Protein AF-A0A7S3PSP8-F1 (afdb_monomer_lite)

Structure (mmCIF, N/CA/C/O backbone):
data_AF-A0A7S3PSP8-F1
#
_entry.id   AF-A0A7S3PSP8-F1
#
loop_
_atom_site.group_PDB
_atom_site.id
_atom_site.type_symbol
_atom_site.label_atom_id
_atom_site.label_alt_id
_atom_site.label_comp_id
_atom_site.label_asym_id
_atom_site.label_entity_id
_atom_site.label_seq_id
_atom_site.pdbx_PDB_ins_code
_atom_site.Cartn_x
_atom_site.Cartn_y
_atom_site.Cartn_z
_atom_site.occupancy
_atom_site.B_iso_or_equiv
_atom_site.auth_seq_id
_atom_site.auth_comp_id
_atom_site.auth_asym_id
_atom_site.auth_atom_id
_atom_site.pdbx_PDB_model_num
ATOM 1 N N . GLU A 1 1 ? 6.012 -8.318 -2.329 1.00 74.31 1 GLU A N 1
ATOM 2 C CA . GLU A 1 1 ? 4.787 -9.006 -1.881 1.00 74.31 1 GLU A CA 1
ATOM 3 C C . GLU A 1 1 ? 4.041 -8.087 -0.926 1.00 74.31 1 GLU A C 1
ATOM 5 O O . GLU A 1 1 ? 4.701 -7.335 -0.212 1.00 74.31 1 GLU A O 1
ATOM 10 N N . ILE A 1 2 ? 2.712 -8.081 -0.993 1.00 83.00 2 ILE A N 1
ATOM 11 C CA . ILE A 1 2 ? 1.831 -7.329 -0.094 1.00 83.00 2 ILE A CA 1
ATOM 12 C C . ILE A 1 2 ? 1.190 -8.358 0.829 1.00 83.00 2 ILE A C 1
ATOM 14 O O . ILE A 1 2 ? 0.642 -9.342 0.344 1.00 83.00 2 ILE A O 1
ATOM 18 N N . GLN A 1 3 ? 1.268 -8.132 2.134 1.00 87.12 3 GLN A N 1
ATOM 19 C CA . GLN A 1 3 ? 0.640 -8.975 3.144 1.00 87.12 3 GLN A CA 1
ATOM 20 C C . GLN A 1 3 ? -0.229 -8.105 4.046 1.00 87.12 3 GLN A C 1
ATOM 22 O O . GLN A 1 3 ? 0.163 -6.994 4.392 1.00 87.12 3 GLN A O 1
ATOM 27 N N . ILE A 1 4 ? -1.398 -8.604 4.428 1.00 86.38 4 ILE A N 1
ATOM 28 C CA . ILE A 1 4 ? -2.297 -7.967 5.393 1.00 86.38 4 ILE A CA 1
ATOM 29 C C . ILE A 1 4 ? -2.549 -9.002 6.487 1.00 86.38 4 ILE A C 1
ATOM 31 O O . ILE A 1 4 ? -2.693 -10.184 6.186 1.00 86.38 4 ILE A O 1
ATOM 35 N N . ALA A 1 5 ? -2.497 -8.581 7.750 1.00 79.06 5 ALA A N 1
ATOM 36 C CA . ALA A 1 5 ? -2.470 -9.510 8.881 1.00 79.06 5 ALA A CA 1
ATOM 37 C C . ALA A 1 5 ? -3.828 -10.166 9.187 1.00 79.06 5 ALA A C 1
ATOM 39 O O . ALA A 1 5 ? -3.849 -11.262 9.739 1.00 79.06 5 ALA A O 1
ATOM 40 N N . ASP A 1 6 ? -4.932 -9.495 8.855 1.00 84.81 6 ASP A N 1
ATOM 41 C CA . ASP A 1 6 ? -6.298 -9.925 9.159 1.00 84.81 6 ASP A CA 1
ATOM 42 C C . ASP A 1 6 ? -7.142 -9.987 7.875 1.00 84.81 6 ASP A C 1
ATOM 44 O O . ASP A 1 6 ? -7.078 -9.081 7.039 1.00 84.81 6 ASP A O 1
ATOM 48 N N . ASP A 1 7 ? -7.931 -11.053 7.719 1.00 81.12 7 ASP A N 1
ATOM 49 C CA . ASP A 1 7 ? -8.744 -11.306 6.523 1.00 81.12 7 ASP A CA 1
ATOM 50 C C . ASP A 1 7 ? -9.862 -10.264 6.329 1.00 81.12 7 ASP A C 1
ATOM 52 O O . ASP A 1 7 ? -10.221 -9.931 5.197 1.00 81.12 7 ASP A O 1
ATOM 56 N N . VAL A 1 8 ? -10.414 -9.716 7.418 1.00 81.00 8 VAL A N 1
ATOM 57 C CA . VAL A 1 8 ? -11.445 -8.668 7.370 1.00 81.00 8 VAL A CA 1
ATOM 58 C C . VAL A 1 8 ? -10.834 -7.359 6.888 1.00 81.00 8 VAL A C 1
ATOM 60 O O . VAL A 1 8 ? -11.395 -6.688 6.016 1.00 81.00 8 VAL A O 1
ATOM 63 N N . ASP A 1 9 ? -9.659 -7.018 7.414 1.00 83.44 9 ASP A N 1
ATOM 64 C CA . ASP A 1 9 ? -8.908 -5.843 6.978 1.00 83.44 9 ASP A CA 1
ATOM 65 C C . ASP A 1 9 ? -8.464 -6.004 5.508 1.00 83.44 9 ASP A C 1
ATOM 67 O O . ASP A 1 9 ? -8.531 -5.045 4.734 1.00 83.44 9 ASP A O 1
ATOM 71 N N . ALA A 1 10 ? -8.096 -7.220 5.084 1.00 84.25 10 ALA A N 1
ATOM 72 C CA . ALA A 1 10 ? -7.757 -7.524 3.695 1.00 84.25 10 ALA A CA 1
ATOM 73 C C . ALA A 1 10 ? -8.947 -7.306 2.752 1.00 84.25 10 ALA A C 1
ATOM 75 O O . ALA A 1 10 ? -8.810 -6.591 1.760 1.00 84.25 10 ALA A O 1
ATOM 76 N N . ALA A 1 11 ? -10.130 -7.824 3.099 1.00 82.38 11 ALA A N 1
ATOM 77 C CA . ALA A 1 11 ? -11.346 -7.622 2.314 1.00 82.38 11 ALA A CA 1
ATOM 78 C C . ALA A 1 11 ? -11.726 -6.134 2.198 1.00 82.38 11 ALA A C 1
ATOM 80 O O . ALA A 1 11 ? -12.128 -5.673 1.128 1.00 82.38 11 ALA A O 1
ATOM 81 N N . CYS A 1 12 ? -11.557 -5.358 3.275 1.00 79.94 12 CYS A N 1
ATOM 82 C CA . CYS A 1 12 ? -11.785 -3.912 3.247 1.00 79.94 12 CYS A CA 1
ATOM 83 C C . CYS A 1 12 ? -10.822 -3.201 2.290 1.00 79.94 12 CYS A C 1
ATOM 85 O O . CYS A 1 12 ? -11.246 -2.346 1.513 1.00 79.94 12 CYS A O 1
ATOM 87 N N . ILE A 1 13 ? -9.536 -3.558 2.330 1.00 83.31 13 ILE A N 1
ATOM 88 C CA . ILE A 1 13 ? -8.510 -2.981 1.458 1.00 83.31 13 ILE A CA 1
ATOM 89 C C . ILE A 1 13 ? -8.738 -3.372 -0.010 1.00 83.31 13 ILE A C 1
ATOM 91 O O . ILE A 1 13 ? -8.632 -2.522 -0.893 1.00 83.31 13 ILE A O 1
ATOM 95 N N . GLU A 1 14 ? -9.109 -4.620 -0.290 1.00 84.44 14 GLU A N 1
ATOM 96 C CA . GLU A 1 14 ? -9.447 -5.065 -1.645 1.00 84.44 14 GLU A CA 1
ATOM 97 C C . GLU A 1 14 ? -10.694 -4.367 -2.199 1.00 84.44 14 GLU A C 1
ATOM 99 O O . GLU A 1 14 ? -10.731 -4.035 -3.381 1.00 84.44 14 GLU A O 1
ATOM 104 N N . ALA A 1 15 ? -11.696 -4.083 -1.361 1.00 81.50 15 ALA A N 1
ATOM 105 C CA . ALA A 1 15 ? -12.919 -3.402 -1.789 1.00 81.50 15 ALA A CA 1
ATOM 106 C C . ALA A 1 15 ? -12.685 -1.945 -2.229 1.00 81.50 15 ALA A C 1
ATOM 108 O O . ALA A 1 15 ? -13.431 -1.417 -3.056 1.00 81.50 15 ALA A O 1
ATOM 109 N N . VAL A 1 16 ? -11.667 -1.283 -1.674 1.00 80.31 16 VAL A N 1
ATOM 110 C CA . VAL A 1 16 ? -11.347 0.127 -1.961 1.00 80.31 16 VAL A CA 1
ATOM 111 C C . VAL A 1 16 ? -10.231 0.286 -2.988 1.00 80.31 16 VAL A C 1
ATOM 113 O O . VAL A 1 16 ? -10.155 1.314 -3.665 1.00 80.31 16 VAL A O 1
ATOM 116 N N . MET A 1 17 ? -9.364 -0.716 -3.126 1.00 82.62 17 MET A N 1
ATOM 117 C CA . MET A 1 17 ? -8.320 -0.718 -4.138 1.00 82.62 17 MET A CA 1
ATOM 118 C C . MET A 1 17 ? -8.878 -1.176 -5.490 1.00 82.62 17 MET A C 1
ATOM 120 O O . MET A 1 17 ? -9.456 -2.256 -5.595 1.00 82.62 17 MET A O 1
ATOM 124 N N . PRO A 1 18 ? -8.662 -0.421 -6.578 1.00 80.19 18 PRO A N 1
ATOM 125 C CA . PRO A 1 18 ? -8.989 -0.924 -7.904 1.00 80.19 18 PRO A CA 1
ATOM 126 C C . PRO A 1 18 ? -8.096 -2.128 -8.236 1.00 80.19 18 PRO A C 1
ATOM 128 O O . PRO A 1 18 ? -6.933 -2.171 -7.839 1.00 80.19 18 PRO A O 1
ATOM 131 N N . GLY A 1 19 ? -8.586 -3.068 -9.052 1.00 77.62 19 GLY A N 1
ATOM 132 C CA . GLY A 1 19 ? -7.805 -4.246 -9.472 1.00 77.62 19 GLY A CA 1
ATOM 133 C C . GLY A 1 19 ? -6.465 -3.915 -10.156 1.00 77.62 19 GLY A C 1
ATOM 134 O O . GLY A 1 19 ? -5.558 -4.746 -10.208 1.00 77.62 19 GLY A O 1
ATOM 135 N N . SER A 1 20 ? -6.295 -2.677 -10.636 1.00 78.94 20 SER A N 1
ATOM 136 C CA . SER A 1 20 ? -5.015 -2.163 -11.130 1.00 78.94 20 SER A CA 1
ATOM 137 C C . SER A 1 20 ? -3.930 -2.075 -10.047 1.00 78.94 20 SER A C 1
ATOM 139 O O . SER A 1 20 ? -2.752 -2.188 -10.380 1.00 78.94 20 SER A O 1
ATOM 141 N N . ALA A 1 21 ? -4.286 -1.939 -8.766 1.00 81.00 21 ALA A N 1
ATOM 142 C CA . ALA A 1 21 ? -3.348 -1.915 -7.641 1.00 81.00 21 ALA A CA 1
ATOM 143 C C . ALA A 1 21 ? -2.493 -3.184 -7.568 1.00 81.00 21 ALA A C 1
ATOM 145 O O . ALA A 1 21 ? -1.279 -3.109 -7.391 1.00 81.00 21 ALA A O 1
ATOM 146 N N . PHE A 1 22 ? -3.116 -4.340 -7.790 1.00 83.31 22 PHE A N 1
ATOM 147 C CA . PHE A 1 22 ? -2.474 -5.652 -7.688 1.00 83.31 22 PHE A CA 1
ATOM 148 C C . PHE A 1 22 ? -1.751 -6.081 -8.971 1.00 83.31 22 PHE A C 1
ATOM 150 O O . PHE A 1 22 ? -1.049 -7.088 -8.984 1.00 83.31 22 PHE A O 1
ATOM 157 N N . THR A 1 23 ? -1.910 -5.319 -10.055 1.00 87.56 23 THR A N 1
ATOM 158 C CA . THR A 1 23 ? -1.298 -5.590 -11.368 1.00 87.56 23 THR A CA 1
ATOM 159 C C . THR A 1 23 ? -0.292 -4.515 -11.790 1.00 87.56 23 THR A C 1
ATOM 161 O O . THR A 1 23 ? 0.204 -4.532 -12.917 1.00 87.56 23 THR A O 1
ATOM 164 N N . THR A 1 24 ? 0.024 -3.575 -10.893 1.00 89.62 24 THR A N 1
ATOM 165 C CA . THR A 1 24 ? 1.009 -2.515 -11.132 1.00 89.62 24 THR A CA 1
ATOM 166 C C . THR A 1 24 ? 2.398 -2.952 -10.681 1.00 89.62 24 THR A C 1
ATOM 168 O O . THR A 1 24 ? 2.604 -3.353 -9.538 1.00 89.62 24 THR A O 1
ATOM 171 N N . TYR A 1 25 ? 3.374 -2.824 -11.574 1.00 91.12 25 TYR A N 1
ATOM 172 C CA . TYR A 1 25 ? 4.787 -3.002 -11.271 1.00 91.12 25 TYR A CA 1
ATOM 173 C C . TYR A 1 25 ? 5.350 -1.733 -10.637 1.00 91.12 25 TYR A C 1
ATOM 175 O O . TYR A 1 25 ? 5.083 -0.626 -11.107 1.00 91.12 25 TYR A O 1
ATOM 183 N N . VAL A 1 26 ? 6.161 -1.894 -9.595 1.00 92.94 26 VAL A N 1
ATOM 184 C CA . VAL A 1 26 ? 6.841 -0.786 -8.920 1.00 92.94 26 VAL A CA 1
ATOM 185 C C . VAL A 1 26 ? 8.342 -0.926 -9.140 1.00 92.94 26 VAL A C 1
ATOM 187 O O . VAL A 1 26 ? 8.909 -1.984 -8.876 1.00 92.94 26 VAL A O 1
ATOM 190 N N . THR A 1 27 ? 8.975 0.134 -9.632 1.00 93.62 27 THR A N 1
ATOM 191 C CA . THR A 1 27 ? 10.419 0.202 -9.887 1.00 93.62 27 THR A CA 1
ATOM 192 C C . THR A 1 27 ? 11.057 1.298 -9.048 1.00 93.62 27 THR A C 1
ATOM 194 O O . THR A 1 27 ? 10.448 2.349 -8.859 1.00 93.62 27 THR A O 1
ATOM 197 N N . GLU A 1 28 ? 12.306 1.103 -8.643 1.00 93.94 28 GLU A N 1
ATOM 198 C CA . GLU A 1 28 ? 13.088 2.120 -7.923 1.00 93.94 28 GLU A CA 1
ATOM 199 C C . GLU A 1 28 ? 13.899 3.016 -8.874 1.00 93.94 28 GLU A C 1
ATOM 201 O O . GLU A 1 28 ? 14.204 4.158 -8.546 1.00 93.94 28 GLU A O 1
ATOM 206 N N . ASN A 1 29 ? 14.189 2.533 -10.089 1.00 92.25 29 ASN A N 1
ATOM 207 C CA . ASN A 1 29 ? 14.943 3.242 -11.124 1.00 92.25 29 ASN A CA 1
ATOM 208 C C . ASN A 1 29 ? 14.044 3.636 -12.314 1.00 92.25 29 ASN A C 1
ATOM 210 O O . ASN A 1 29 ? 13.176 2.870 -12.742 1.00 92.25 29 ASN A O 1
ATOM 214 N N . GLU A 1 30 ? 14.242 4.843 -12.846 1.00 90.62 30 GLU A N 1
ATOM 215 C CA . GLU A 1 30 ? 13.527 5.364 -14.014 1.00 90.62 30 GLU A CA 1
ATOM 216 C C . GLU A 1 30 ? 13.882 4.590 -15.299 1.00 90.62 30 GLU A C 1
ATOM 218 O O . GLU A 1 30 ? 13.025 4.397 -16.164 1.00 90.62 30 GLU A O 1
ATOM 223 N N . ASP A 1 31 ? 15.109 4.074 -15.414 1.00 92.31 31 ASP A N 1
ATOM 224 C CA . ASP A 1 31 ? 15.522 3.259 -16.564 1.00 92.31 31 ASP A CA 1
ATOM 225 C C . ASP A 1 31 ? 14.752 1.933 -16.626 1.00 92.31 31 ASP A C 1
ATOM 227 O O . ASP A 1 31 ? 14.224 1.568 -17.681 1.00 92.31 31 ASP A O 1
ATOM 231 N N . ASP A 1 32 ? 14.599 1.253 -15.487 1.00 91.25 32 ASP A N 1
ATOM 232 C CA . ASP A 1 32 ? 13.823 0.012 -15.389 1.00 91.25 32 ASP A CA 1
ATOM 233 C C . ASP A 1 32 ? 12.347 0.263 -15.704 1.00 91.25 32 ASP A C 1
ATOM 235 O O . ASP A 1 32 ? 11.724 -0.503 -16.447 1.00 91.25 32 ASP A O 1
ATOM 239 N N . ARG A 1 33 ? 11.794 1.387 -15.224 1.00 92.12 33 ARG A N 1
ATOM 240 C CA . ARG A 1 33 ? 10.449 1.826 -15.613 1.00 92.12 33 ARG A CA 1
ATOM 241 C C . ARG A 1 33 ? 10.336 1.967 -17.126 1.00 92.12 33 ARG A C 1
ATOM 243 O O . ARG A 1 33 ? 9.370 1.479 -17.708 1.00 92.12 33 ARG A O 1
ATOM 250 N N . ASN A 1 34 ? 11.297 2.622 -17.771 1.00 91.25 34 ASN A N 1
ATOM 251 C CA . ASN A 1 34 ? 11.275 2.847 -19.216 1.00 91.25 34 ASN A CA 1
ATOM 252 C C . ASN A 1 34 ? 11.383 1.543 -20.017 1.00 91.25 34 ASN A C 1
ATOM 254 O O . ASN A 1 34 ? 10.809 1.442 -21.104 1.00 91.25 34 ASN A O 1
ATOM 258 N N . ILE A 1 35 ? 12.092 0.540 -19.497 1.00 91.81 35 ILE A N 1
ATOM 259 C CA . ILE A 1 35 ? 12.138 -0.803 -20.084 1.00 91.81 35 ILE A CA 1
ATOM 260 C C . ILE A 1 35 ? 10.769 -1.481 -19.959 1.00 91.81 35 ILE A C 1
ATOM 262 O O . ILE A 1 35 ? 10.232 -1.956 -20.961 1.00 91.81 35 ILE A O 1
ATOM 266 N N . LEU A 1 36 ? 10.167 -1.476 -18.767 1.00 89.44 36 LEU A N 1
ATOM 267 C CA . LEU A 1 36 ? 8.875 -2.123 -18.520 1.00 89.44 36 LEU A CA 1
ATOM 268 C C . LEU A 1 36 ? 7.714 -1.442 -19.255 1.00 89.44 36 LEU A C 1
ATOM 270 O O . LEU A 1 36 ? 6.843 -2.127 -19.776 1.00 89.44 36 LEU A O 1
ATOM 274 N N . MET A 1 37 ? 7.725 -0.115 -19.386 1.00 89.00 37 MET A N 1
ATOM 275 C CA . MET A 1 37 ? 6.713 0.638 -20.144 1.00 89.00 37 MET A CA 1
ATOM 276 C C . MET A 1 37 ? 6.696 0.289 -21.642 1.00 89.00 37 MET A C 1
ATOM 278 O O . MET A 1 37 ? 5.685 0.498 -22.314 1.00 89.00 37 MET A O 1
ATOM 282 N N . LYS A 1 38 ? 7.798 -0.244 -22.191 1.00 89.38 38 LYS A N 1
ATOM 283 C CA . LYS A 1 38 ? 7.847 -0.744 -23.577 1.00 89.38 38 LYS A CA 1
ATOM 284 C C . LYS A 1 38 ? 7.176 -2.112 -23.728 1.00 89.38 38 LYS A C 1
ATOM 286 O O . LYS A 1 38 ? 6.792 -2.470 -24.843 1.00 89.38 38 LYS A O 1
ATOM 291 N N . ALA A 1 39 ? 7.015 -2.870 -22.643 1.00 84.81 39 ALA A N 1
ATOM 292 C CA . ALA A 1 39 ? 6.221 -4.089 -22.645 1.00 84.81 39 ALA A CA 1
ATOM 293 C C . ALA A 1 39 ? 4.728 -3.714 -22.652 1.00 84.81 39 ALA A C 1
ATOM 295 O O . ALA A 1 39 ? 4.236 -2.992 -21.787 1.00 84.81 39 ALA A O 1
ATOM 296 N N . LYS A 1 40 ? 3.987 -4.165 -23.671 1.00 75.06 40 LYS A N 1
ATOM 297 C CA . LYS A 1 40 ? 2.561 -3.832 -23.805 1.00 75.06 40 LYS A CA 1
ATOM 298 C C . LYS A 1 40 ? 1.752 -4.408 -22.637 1.00 75.06 40 LYS A C 1
ATOM 300 O O . LYS A 1 40 ? 1.850 -5.598 -22.360 1.00 75.06 40 LYS A O 1
ATOM 305 N N . GLY A 1 41 ? 0.881 -3.584 -22.051 1.00 76.62 41 GLY A N 1
ATOM 306 C CA . GLY A 1 41 ? -0.131 -4.017 -21.078 1.00 76.62 41 GLY A CA 1
ATOM 307 C C . GLY A 1 41 ? 0.296 -3.976 -19.608 1.00 76.62 41 GLY A C 1
ATOM 308 O O . GLY A 1 41 ? -0.479 -4.405 -18.760 1.00 76.62 41 GLY A O 1
ATOM 309 N N . CYS A 1 42 ? 1.483 -3.456 -19.288 1.00 81.62 42 CYS A N 1
ATOM 310 C CA . CYS A 1 42 ? 1.939 -3.300 -17.908 1.00 81.62 42 CYS A CA 1
ATOM 311 C C . CYS A 1 42 ? 1.599 -1.905 -17.363 1.00 81.62 42 CYS A C 1
ATOM 313 O O . CYS A 1 42 ? 1.950 -0.894 -17.971 1.00 81.62 42 CYS A O 1
ATOM 315 N N . ASN A 1 43 ? 0.979 -1.848 -16.183 1.00 88.06 43 ASN A N 1
ATOM 316 C CA . ASN A 1 43 ? 0.958 -0.629 -15.378 1.00 88.06 43 ASN A CA 1
ATOM 317 C C . ASN A 1 43 ? 2.286 -0.548 -14.626 1.00 88.06 43 ASN A C 1
ATOM 319 O O . ASN A 1 43 ? 2.653 -1.505 -13.947 1.00 88.06 43 ASN A O 1
ATOM 323 N N . VAL A 1 44 ? 3.018 0.558 -14.757 1.00 91.44 44 VAL A N 1
ATOM 324 C CA . VAL A 1 44 ? 4.339 0.708 -14.132 1.00 91.44 44 VAL A CA 1
ATOM 325 C C . VAL A 1 44 ? 4.425 2.042 -13.407 1.00 91.44 44 VAL A C 1
ATOM 327 O O . VAL A 1 44 ? 4.152 3.096 -13.984 1.00 91.44 44 VAL A O 1
ATOM 330 N N . MET A 1 45 ? 4.851 1.997 -12.150 1.00 91.62 45 MET A N 1
ATOM 331 C CA . MET A 1 45 ? 5.122 3.162 -11.324 1.00 91.62 45 MET A CA 1
ATOM 332 C C . MET A 1 45 ? 6.592 3.184 -10.917 1.00 91.62 45 MET A C 1
ATOM 334 O O . MET A 1 45 ? 7.124 2.180 -10.451 1.00 91.62 45 MET A O 1
ATOM 338 N N . ASN A 1 46 ? 7.230 4.346 -11.044 1.00 94.31 46 ASN A N 1
ATOM 339 C CA . ASN A 1 46 ? 8.531 4.579 -10.434 1.00 94.31 46 ASN A CA 1
ATOM 340 C C . ASN A 1 46 ? 8.360 5.261 -9.069 1.00 94.31 46 ASN A C 1
ATOM 342 O O . ASN A 1 46 ? 7.552 6.183 -8.918 1.00 94.31 46 ASN A O 1
ATOM 346 N N . VAL A 1 47 ? 9.112 4.782 -8.082 1.00 94.88 47 VAL A N 1
ATOM 347 C CA . VAL A 1 47 ? 9.225 5.383 -6.756 1.00 94.88 47 VAL A CA 1
ATOM 348 C C . VAL A 1 47 ? 10.700 5.451 -6.392 1.00 94.88 47 VAL A C 1
ATOM 350 O O . VAL A 1 47 ? 11.305 4.433 -6.074 1.00 94.88 47 VAL A O 1
ATOM 353 N N . ASP A 1 48 ? 11.252 6.661 -6.388 1.00 94.00 48 ASP A N 1
ATOM 354 C CA . ASP A 1 48 ? 12.596 6.925 -5.878 1.00 94.00 48 ASP A CA 1
ATOM 355 C C . ASP A 1 48 ? 12.627 6.747 -4.342 1.00 94.00 48 ASP A C 1
ATOM 357 O O . ASP A 1 48 ? 11.961 7.520 -3.631 1.00 94.00 48 ASP A O 1
ATOM 361 N N . PRO A 1 49 ? 13.399 5.777 -3.807 1.00 92.56 49 PRO A N 1
ATOM 362 C CA . PRO A 1 49 ? 13.490 5.519 -2.372 1.00 92.56 49 PRO A CA 1
ATOM 363 C C . PRO A 1 49 ? 13.960 6.724 -1.549 1.00 92.56 49 PRO A C 1
ATOM 365 O O . PRO A 1 49 ? 13.564 6.861 -0.393 1.00 92.56 49 PRO A O 1
ATOM 368 N N . SER A 1 50 ? 14.761 7.623 -2.133 1.00 92.81 50 SER A N 1
ATOM 369 C CA . SER A 1 50 ? 15.262 8.827 -1.456 1.00 92.81 50 SER A CA 1
ATOM 370 C C . SER A 1 50 ? 14.169 9.867 -1.181 1.00 92.81 50 SER A C 1
ATOM 372 O O . SER A 1 50 ? 14.337 10.744 -0.336 1.00 92.81 50 SER A O 1
ATOM 374 N N . THR A 1 51 ? 13.025 9.747 -1.863 1.00 88.38 51 THR A N 1
ATOM 375 C CA . THR A 1 51 ? 11.862 10.633 -1.700 1.00 88.38 51 THR A CA 1
ATOM 376 C C . THR A 1 51 ? 10.829 10.100 -0.708 1.00 88.38 51 THR A C 1
ATOM 378 O O . THR A 1 51 ? 9.841 10.783 -0.421 1.00 88.38 51 THR A O 1
ATOM 381 N N . ILE A 1 52 ? 11.024 8.881 -0.192 1.00 93.12 52 ILE A N 1
ATOM 382 C CA . ILE A 1 52 ? 10.103 8.269 0.763 1.00 93.12 52 ILE A CA 1
ATOM 383 C C . ILE A 1 52 ? 10.210 9.020 2.087 1.00 93.12 52 ILE A C 1
ATOM 385 O O . ILE A 1 52 ? 11.275 9.132 2.688 1.00 93.12 52 ILE A O 1
ATOM 389 N N . SER A 1 53 ? 9.072 9.518 2.549 1.00 88.56 53 SER A N 1
ATOM 390 C CA . SER A 1 53 ? 8.949 10.221 3.821 1.00 88.56 53 SER A CA 1
ATOM 391 C C . SER A 1 53 ? 7.766 9.680 4.612 1.00 88.56 53 SER A C 1
ATOM 393 O O . SER A 1 53 ? 6.946 8.905 4.103 1.00 88.56 53 SER A O 1
ATOM 395 N N . GLU A 1 54 ? 7.695 10.053 5.888 1.00 86.81 54 GLU A N 1
ATOM 396 C CA . GLU A 1 54 ? 6.525 9.736 6.696 1.00 86.81 54 GLU A CA 1
ATOM 397 C C . GLU A 1 54 ? 5.279 10.406 6.102 1.00 86.81 54 GLU A C 1
ATOM 399 O O . GLU A 1 54 ? 5.306 11.595 5.759 1.00 86.81 54 GLU A O 1
ATOM 404 N N . PRO A 1 55 ? 4.173 9.658 5.956 1.00 85.81 55 PRO A N 1
ATOM 405 C CA . PRO A 1 55 ? 2.965 10.210 5.380 1.00 85.81 55 PRO A CA 1
ATOM 406 C C . PRO A 1 55 ? 2.376 11.257 6.322 1.00 85.81 55 PRO A C 1
ATOM 408 O O . PRO A 1 55 ? 2.260 11.048 7.530 1.00 85.81 55 PRO A O 1
ATOM 411 N N . ARG A 1 56 ? 1.919 12.378 5.761 1.00 83.31 56 ARG A N 1
ATOM 412 C CA . ARG A 1 56 ? 1.157 13.358 6.538 1.00 83.31 56 ARG A CA 1
ATOM 413 C C . ARG A 1 56 ? -0.197 12.759 6.910 1.00 83.31 56 ARG A C 1
ATOM 415 O O . ARG A 1 56 ? -1.038 12.540 6.038 1.00 83.31 56 ARG A O 1
ATOM 422 N N . ARG A 1 57 ? -0.403 12.510 8.203 1.00 84.12 57 ARG A N 1
ATOM 423 C CA . ARG A 1 57 ? -1.681 12.060 8.760 1.00 84.12 57 ARG A CA 1
ATOM 424 C C . ARG A 1 57 ? -2.591 13.262 8.973 1.00 84.12 57 ARG A C 1
ATOM 426 O O . ARG A 1 57 ? -2.198 14.223 9.625 1.00 84.12 57 ARG A O 1
ATOM 433 N N . ALA A 1 58 ? -3.800 13.202 8.423 1.00 75.50 58 ALA A N 1
ATOM 434 C CA . ALA A 1 58 ? -4.812 14.231 8.658 1.00 75.50 58 ALA A CA 1
ATOM 435 C C . ALA A 1 58 ? -5.484 14.086 10.035 1.00 75.50 58 ALA A C 1
ATOM 437 O O . ALA A 1 58 ? -6.011 15.059 10.559 1.00 75.50 58 ALA A O 1
ATOM 438 N N . PHE A 1 59 ? -5.439 12.886 10.622 1.00 80.88 59 PHE A N 1
ATOM 439 C CA . PHE A 1 59 ? -6.167 12.555 11.840 1.00 80.88 59 PHE A CA 1
ATOM 440 C C . PHE A 1 59 ? -5.266 11.905 12.888 1.00 80.88 59 PHE A C 1
ATOM 442 O O . PHE A 1 59 ? -4.455 11.030 12.568 1.00 80.88 59 PHE A O 1
ATOM 449 N N . ASP A 1 60 ? -5.468 12.304 14.143 1.00 85.00 60 ASP A N 1
ATOM 450 C CA . ASP A 1 60 ? -4.904 11.636 15.311 1.00 85.00 60 ASP A CA 1
ATOM 451 C C . ASP A 1 60 ? -5.775 10.427 15.690 1.00 85.00 60 ASP A C 1
ATOM 453 O O . ASP A 1 60 ? -6.931 10.574 16.099 1.00 85.00 60 ASP A O 1
ATOM 457 N N . LEU A 1 61 ? -5.214 9.222 15.564 1.00 84.69 61 LEU A N 1
ATOM 458 C CA . LEU A 1 61 ? -5.915 7.978 15.886 1.00 84.69 61 LEU A CA 1
ATOM 459 C C . LEU A 1 61 ? -6.322 7.906 17.363 1.00 84.69 61 LEU A C 1
ATOM 461 O O . LEU A 1 61 ? -7.370 7.341 17.672 1.00 84.69 61 LEU A O 1
ATOM 465 N N . ALA A 1 62 ? -5.561 8.514 18.280 1.00 85.31 62 ALA A N 1
ATOM 466 C CA . ALA A 1 62 ? -5.903 8.497 19.700 1.00 85.31 62 ALA A CA 1
ATOM 467 C C . ALA A 1 62 ? -7.247 9.201 19.952 1.00 85.31 62 ALA A C 1
ATOM 469 O O . ALA A 1 62 ? -8.100 8.684 20.679 1.00 85.31 62 ALA A O 1
ATOM 470 N N . ALA A 1 63 ? -7.477 10.332 19.280 1.00 83.44 63 ALA A N 1
ATOM 471 C CA . ALA A 1 63 ? -8.725 11.087 19.360 1.00 83.44 63 ALA A CA 1
ATOM 472 C C . ALA A 1 63 ? -9.919 10.354 18.721 1.00 83.44 63 ALA A C 1
ATOM 474 O O . ALA A 1 63 ? -11.068 10.577 19.124 1.00 83.44 63 ALA A O 1
ATOM 475 N N . LEU A 1 64 ? -9.649 9.478 17.748 1.00 81.12 64 LEU A N 1
ATOM 476 C CA . LEU A 1 64 ? -10.658 8.729 17.001 1.00 81.12 64 LEU A CA 1
ATOM 477 C C . LEU A 1 64 ? -10.944 7.327 17.557 1.00 81.12 64 LEU A C 1
ATOM 479 O O . LEU A 1 64 ? -11.978 6.750 17.224 1.00 81.12 64 LEU A O 1
ATOM 483 N N . SER A 1 65 ? -10.100 6.814 18.455 1.00 82.38 65 SER A N 1
ATOM 484 C CA . SER A 1 65 ? -10.260 5.495 19.090 1.00 82.38 65 SER A CA 1
ATOM 485 C C . SER A 1 65 ? -11.635 5.283 19.736 1.00 82.38 65 SER A C 1
ATOM 487 O O . SER A 1 65 ? -12.221 4.207 19.635 1.00 82.38 65 SER A O 1
ATOM 489 N N . LYS A 1 66 ? -12.215 6.336 20.328 1.00 80.81 66 LYS A N 1
ATOM 490 C CA . LYS A 1 66 ? -13.563 6.321 20.928 1.00 80.81 66 LYS A CA 1
ATOM 491 C C . LYS A 1 66 ? -14.698 6.071 19.929 1.00 80.81 66 LYS A C 1
ATOM 493 O O . LYS A 1 66 ? -15.811 5.775 20.349 1.00 80.81 66 LYS A O 1
ATOM 498 N N . TYR A 1 67 ? -14.426 6.211 18.634 1.00 79.50 67 TYR A N 1
ATOM 499 C CA . TYR A 1 67 ? -15.347 5.895 17.545 1.00 79.50 67 TYR A CA 1
ATOM 500 C C . TYR A 1 67 ? -15.011 4.558 16.873 1.00 79.50 67 TYR A C 1
ATOM 502 O O . TYR A 1 67 ? -15.472 4.300 15.771 1.00 79.50 67 TYR A O 1
ATOM 510 N N . GLY A 1 68 ? -14.175 3.722 17.495 1.00 80.38 68 GLY A N 1
ATOM 511 C CA . GLY A 1 68 ? -13.807 2.414 16.953 1.00 80.38 68 GLY A CA 1
ATOM 512 C C . GLY A 1 68 ? -12.813 2.461 15.791 1.00 80.38 68 GLY A C 1
ATOM 513 O O . GLY A 1 68 ? -12.583 1.428 15.170 1.00 80.38 68 GLY A O 1
ATOM 514 N N . ILE A 1 69 ? -12.214 3.621 15.490 1.00 85.81 69 ILE A N 1
ATOM 515 C CA . ILE A 1 69 ? -11.124 3.749 14.512 1.00 85.81 69 ILE A CA 1
ATOM 516 C C . ILE A 1 69 ? -9.812 3.297 15.158 1.00 85.81 69 ILE A C 1
ATOM 518 O O . ILE A 1 69 ? -9.425 3.819 16.204 1.00 85.81 69 ILE A O 1
ATOM 522 N N . LYS A 1 70 ? -9.128 2.340 14.527 1.00 85.69 70 LYS A N 1
ATOM 523 C CA . LYS A 1 70 ? -7.941 1.662 15.070 1.00 85.69 70 LYS A CA 1
ATOM 524 C C . LYS A 1 70 ? -6.642 1.978 14.327 1.00 85.69 70 LYS A C 1
ATOM 526 O O . LYS A 1 70 ? -5.585 1.934 14.947 1.00 85.69 70 LYS A O 1
ATOM 531 N N . ALA A 1 71 ? -6.703 2.286 13.030 1.00 87.69 71 ALA A N 1
ATOM 532 C CA . ALA A 1 71 ? -5.506 2.412 12.194 1.00 87.69 71 ALA A CA 1
ATOM 533 C C . ALA A 1 71 ? -5.725 3.299 10.963 1.00 87.69 71 ALA A C 1
ATOM 535 O O . ALA A 1 71 ? -6.861 3.548 10.547 1.00 87.69 71 ALA A O 1
ATOM 536 N N . HIS A 1 72 ? -4.622 3.715 10.338 1.00 88.69 72 HIS A N 1
ATOM 537 C CA . HIS A 1 72 ? -4.640 4.189 8.952 1.00 88.69 72 HIS A CA 1
ATOM 538 C C . HIS A 1 72 ? -4.465 3.021 7.971 1.00 88.69 72 HIS A C 1
ATOM 540 O O . HIS A 1 72 ? -3.789 2.040 8.271 1.00 88.69 72 HIS A O 1
ATOM 546 N N . GLY A 1 73 ? -5.017 3.130 6.763 1.00 88.00 73 GLY A N 1
ATOM 547 C CA . GLY A 1 73 ? -5.050 2.022 5.799 1.00 88.00 73 GLY A CA 1
ATOM 548 C C . GLY A 1 73 ? -3.677 1.465 5.391 1.00 88.00 73 GLY A C 1
ATOM 549 O O . GLY A 1 73 ? -3.544 0.267 5.161 1.00 88.00 73 GLY A O 1
ATOM 550 N N . ASP A 1 74 ? -2.627 2.289 5.335 1.00 88.94 74 ASP A N 1
ATOM 551 C CA . ASP A 1 74 ? -1.270 1.828 4.992 1.00 88.94 74 ASP A CA 1
ATOM 552 C C . ASP A 1 74 ? -0.533 1.128 6.152 1.00 88.94 74 ASP A C 1
ATOM 554 O O . ASP A 1 74 ? 0.512 0.510 5.929 1.00 88.94 74 ASP A O 1
ATOM 558 N N . GLU A 1 75 ? -1.060 1.208 7.376 1.00 89.25 75 GLU A N 1
ATOM 559 C CA . GLU A 1 75 ? -0.522 0.512 8.556 1.00 89.25 75 GLU A CA 1
ATOM 560 C C . GLU A 1 75 ? -0.902 -0.971 8.556 1.00 89.25 75 GLU A C 1
ATOM 562 O O . GLU A 1 75 ? -0.162 -1.792 9.090 1.00 89.25 75 GLU A O 1
ATOM 567 N N . LEU A 1 76 ? -2.002 -1.319 7.884 1.00 88.44 76 LEU A N 1
ATOM 568 C CA . LEU A 1 76 ? -2.486 -2.695 7.738 1.00 88.44 76 LEU A CA 1
ATOM 569 C C . LEU A 1 76 ? -1.715 -3.481 6.676 1.00 88.44 76 LEU A C 1
ATOM 571 O O . LEU A 1 76 ? -1.744 -4.709 6.653 1.00 88.44 76 LEU A O 1
ATOM 575 N N . VAL A 1 77 ? -1.012 -2.770 5.794 1.00 89.81 77 VAL A N 1
ATOM 576 C CA . VAL A 1 77 ? -0.241 -3.362 4.708 1.00 89.81 77 VAL A CA 1
ATOM 577 C C . VAL A 1 77 ? 1.195 -3.585 5.162 1.00 89.81 77 VAL A C 1
ATOM 579 O O . VAL A 1 77 ? 1.929 -2.638 5.435 1.00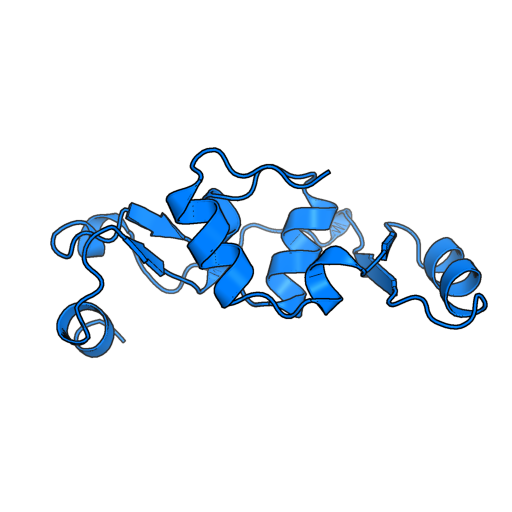 89.81 77 VAL A O 1
ATOM 582 N N . ASN A 1 78 ? 1.645 -4.832 5.169 1.00 91.38 78 ASN A N 1
ATOM 583 C CA . ASN A 1 78 ? 3.047 -5.205 5.254 1.00 91.38 78 ASN A CA 1
ATOM 584 C C . ASN A 1 78 ? 3.625 -5.378 3.839 1.00 91.38 78 ASN A C 1
ATOM 586 O O . ASN A 1 78 ? 3.241 -6.274 3.091 1.00 91.38 78 ASN A O 1
ATOM 590 N N . ALA A 1 79 ? 4.531 -4.481 3.456 1.00 90.69 79 ALA A N 1
ATOM 591 C CA . ALA A 1 79 ? 5.193 -4.458 2.154 1.00 90.69 79 ALA A CA 1
ATOM 592 C C . ALA A 1 79 ? 6.502 -3.658 2.257 1.00 90.69 79 ALA A C 1
ATOM 594 O O . ALA A 1 79 ? 6.730 -2.961 3.254 1.00 90.69 79 ALA A O 1
ATOM 595 N N . SER A 1 80 ? 7.347 -3.713 1.222 1.00 92.81 80 SER A N 1
ATOM 596 C CA . SER A 1 80 ? 8.555 -2.880 1.170 1.00 92.81 80 SER A CA 1
ATOM 597 C C . SER A 1 80 ? 8.198 -1.382 1.198 1.00 92.81 80 SER A C 1
ATOM 599 O O . SER A 1 80 ? 7.119 -1.007 0.725 1.00 92.81 80 SER A O 1
ATOM 601 N N . PRO A 1 81 ? 9.082 -0.501 1.708 1.00 91.94 81 PRO A N 1
ATOM 602 C CA . PRO A 1 81 ? 8.811 0.939 1.781 1.00 91.94 81 PRO A CA 1
ATOM 603 C C . PRO A 1 81 ? 8.395 1.549 0.437 1.00 91.94 81 PRO A C 1
ATOM 605 O O . PRO A 1 81 ? 7.473 2.357 0.378 1.00 91.94 81 PRO A O 1
ATOM 608 N N . VAL A 1 82 ? 9.027 1.098 -0.645 1.00 93.62 82 VAL A N 1
ATOM 609 C CA . VAL A 1 82 ? 8.767 1.533 -2.022 1.00 93.62 82 VAL A CA 1
ATOM 610 C C . VAL A 1 82 ? 7.355 1.146 -2.471 1.00 93.62 82 VAL A C 1
ATOM 612 O O . VAL A 1 82 ? 6.632 1.966 -3.034 1.00 93.62 82 VAL A O 1
ATOM 615 N N . VAL A 1 83 ? 6.916 -0.080 -2.165 1.00 92.19 83 VAL A N 1
ATOM 616 C CA . VAL A 1 83 ? 5.555 -0.542 -2.478 1.00 92.19 83 VAL A CA 1
ATOM 617 C C . VAL A 1 83 ? 4.523 0.184 -1.618 1.00 92.19 83 VAL A C 1
ATOM 619 O O . VAL A 1 83 ? 3.505 0.626 -2.146 1.00 92.19 83 VAL A O 1
ATOM 622 N N . LYS A 1 84 ? 4.784 0.381 -0.318 1.00 91.88 84 LYS A N 1
ATOM 623 C CA . LYS A 1 84 ? 3.898 1.182 0.543 1.00 91.88 84 LYS A CA 1
ATOM 624 C C . LYS A 1 84 ? 3.735 2.597 -0.001 1.00 91.88 84 LYS A C 1
ATOM 626 O O . LYS A 1 84 ? 2.615 3.092 -0.084 1.00 91.88 84 LYS A O 1
ATO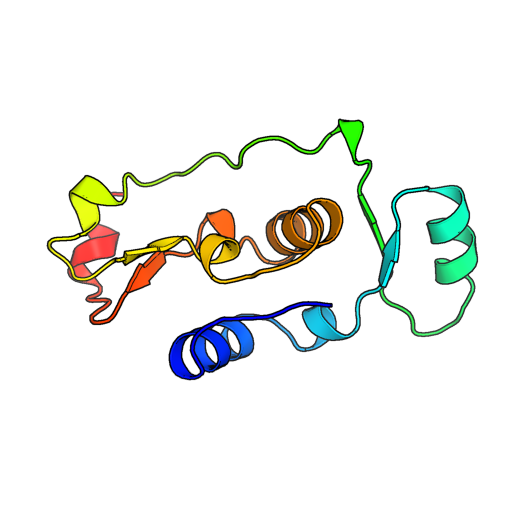M 631 N N . GLU A 1 85 ? 4.825 3.232 -0.419 1.00 93.31 85 GLU A N 1
ATOM 632 C CA . GLU A 1 85 ? 4.780 4.571 -1.001 1.00 93.31 85 GLU A CA 1
ATOM 633 C C . GLU A 1 85 ? 4.016 4.604 -2.334 1.00 93.31 85 GLU A C 1
ATOM 635 O O . GLU A 1 85 ? 3.205 5.506 -2.551 1.00 93.31 85 GLU A O 1
ATOM 640 N N . ALA A 1 86 ? 4.182 3.595 -3.194 1.00 92.44 86 ALA A N 1
ATOM 641 C CA . ALA A 1 86 ? 3.379 3.461 -4.409 1.00 92.44 86 ALA A CA 1
ATOM 642 C C . ALA A 1 86 ? 1.876 3.378 -4.087 1.00 92.44 86 ALA A C 1
ATOM 644 O O . ALA A 1 86 ? 1.078 4.132 -4.646 1.00 92.44 86 ALA A O 1
ATOM 645 N N . LEU A 1 87 ? 1.489 2.537 -3.123 1.00 90.88 87 LEU A N 1
ATOM 646 C CA . LEU A 1 87 ? 0.095 2.398 -2.691 1.00 90.88 87 LEU A CA 1
ATOM 647 C C . LEU A 1 87 ? -0.460 3.701 -2.092 1.00 90.88 87 LEU A C 1
ATOM 649 O O . LEU A 1 87 ? -1.607 4.070 -2.347 1.00 90.88 87 LEU A O 1
ATOM 653 N N . ARG A 1 88 ? 0.353 4.446 -1.335 1.00 91.06 88 ARG A N 1
ATOM 654 C CA . ARG A 1 88 ? -0.027 5.763 -0.802 1.00 91.06 88 ARG A CA 1
ATOM 655 C C . ARG A 1 88 ? -0.256 6.795 -1.899 1.00 91.06 88 ARG A C 1
ATOM 657 O O . ARG A 1 88 ? -1.206 7.565 -1.784 1.00 91.06 88 ARG A O 1
ATOM 664 N N . ARG A 1 89 ? 0.604 6.836 -2.919 1.00 90.06 89 ARG A N 1
ATOM 665 C CA . ARG A 1 89 ? 0.518 7.804 -4.024 1.00 90.06 89 ARG A CA 1
ATOM 666 C C . ARG A 1 89 ? -0.630 7.490 -4.979 1.00 90.06 89 ARG A C 1
ATOM 668 O O . ARG A 1 89 ? -1.320 8.411 -5.400 1.00 90.06 89 ARG A O 1
ATOM 675 N N . LEU A 1 90 ? -0.843 6.214 -5.299 1.00 88.00 90 LEU A N 1
ATOM 676 C CA . LEU A 1 90 ? -1.874 5.785 -6.247 1.00 88.00 90 LEU A CA 1
ATOM 677 C C . LEU A 1 90 ? -3.270 5.737 -5.625 1.00 88.00 90 LEU A C 1
ATOM 679 O O . LEU A 1 90 ? -4.235 6.138 -6.269 1.00 88.00 90 LEU A O 1
ATOM 683 N N . PHE A 1 91 ? -3.380 5.252 -4.385 1.00 86.44 91 PHE A N 1
ATOM 684 C CA . PHE A 1 91 ? -4.673 4.917 -3.774 1.00 86.44 91 PHE A CA 1
ATOM 685 C C . PHE A 1 91 ? -4.958 5.690 -2.490 1.00 86.44 91 PHE A C 1
ATOM 687 O O . PHE A 1 91 ? -6.033 5.561 -1.917 1.00 86.44 91 PHE A O 1
ATOM 694 N N . GLY A 1 92 ? -4.018 6.513 -2.019 1.00 88.38 92 GLY A N 1
ATOM 695 C CA . GLY A 1 92 ? -4.259 7.365 -0.860 1.00 88.38 92 GLY A CA 1
ATOM 696 C C . GLY A 1 92 ? -4.425 6.602 0.454 1.00 88.38 92 GLY A C 1
ATOM 697 O O . GLY A 1 92 ? -5.002 7.165 1.377 1.00 88.38 92 GLY A O 1
ATOM 698 N N . LEU A 1 93 ? -3.900 5.373 0.576 1.00 87.69 93 LEU A N 1
ATOM 699 C CA . LEU A 1 93 ? -4.091 4.518 1.764 1.00 87.69 93 LEU A CA 1
ATOM 700 C C . LEU A 1 93 ? -3.815 5.212 3.102 1.00 87.69 93 LEU A C 1
ATOM 702 O O . LEU A 1 93 ? -4.510 4.979 4.083 1.00 87.69 93 LEU A O 1
ATOM 706 N N . HIS A 1 94 ? -2.822 6.100 3.141 1.00 88.00 94 HIS A N 1
ATOM 707 C CA . HIS A 1 94 ? -2.451 6.840 4.346 1.00 88.00 94 HIS A CA 1
ATOM 708 C C . HIS A 1 94 ? -3.506 7.848 4.835 1.00 88.00 94 HIS A C 1
ATOM 710 O O . HIS A 1 94 ? -3.358 8.394 5.927 1.00 88.00 94 HIS A O 1
ATOM 716 N N . LYS A 1 95 ? -4.527 8.127 4.019 1.00 86.31 95 LYS A N 1
ATOM 717 C CA . LYS A 1 95 ? -5.667 8.998 4.333 1.00 86.31 95 LYS A CA 1
ATOM 718 C C . LYS A 1 95 ? -6.914 8.205 4.717 1.00 86.31 95 LYS A C 1
ATOM 720 O O . LYS A 1 95 ? -7.919 8.804 5.085 1.00 86.31 95 LYS A O 1
ATOM 725 N N . MET A 1 96 ? -6.871 6.883 4.577 1.00 86.19 96 MET A N 1
ATOM 726 C CA . MET A 1 96 ? -7.989 6.009 4.890 1.00 86.19 96 MET A CA 1
ATOM 727 C C . MET A 1 96 ? -7.951 5.658 6.368 1.00 86.19 96 MET A C 1
ATOM 729 O O . MET A 1 96 ? -6.906 5.262 6.875 1.00 86.19 96 MET A O 1
ATOM 733 N N . LEU A 1 97 ? -9.091 5.787 7.036 1.00 86.44 97 LEU A N 1
ATOM 734 C CA . LEU A 1 97 ? -9.265 5.366 8.419 1.00 86.44 97 LEU A CA 1
ATOM 735 C C . LEU A 1 97 ? -9.912 3.988 8.435 1.00 86.44 97 LEU A C 1
ATOM 737 O O . LEU A 1 97 ? -10.890 3.758 7.724 1.00 86.44 97 LEU A O 1
ATOM 741 N N . VAL A 1 98 ? -9.374 3.092 9.254 1.00 84.44 98 VAL A N 1
ATOM 742 C CA . VAL A 1 98 ? -9.892 1.735 9.424 1.00 84.44 98 VAL A CA 1
ATOM 743 C C . VAL A 1 98 ? -10.316 1.538 10.867 1.00 84.44 98 VAL A C 1
ATOM 745 O O . VAL A 1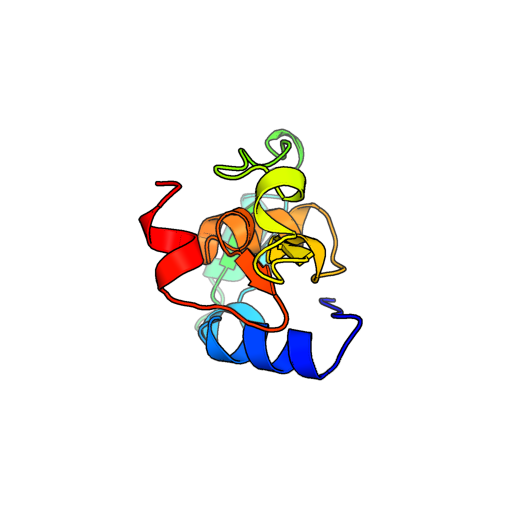 98 ? -9.631 1.972 11.795 1.00 84.44 98 VAL A O 1
ATOM 748 N N . GLY A 1 99 ? -11.463 0.896 11.057 1.00 82.19 99 GLY A N 1
ATOM 749 C CA . GLY A 1 99 ? -12.074 0.680 12.357 1.00 82.19 99 GLY A CA 1
ATOM 750 C C . GLY A 1 99 ? -13.208 -0.329 12.298 1.00 82.19 99 GLY A C 1
ATOM 751 O O . GLY A 1 99 ? -13.728 -0.620 11.224 1.00 82.19 99 GLY A O 1
ATOM 752 N N . ASP A 1 100 ? -13.600 -0.829 13.464 1.00 73.69 100 ASP A N 1
ATOM 753 C CA . ASP A 1 100 ? -14.603 -1.893 13.580 1.00 73.69 100 ASP A CA 1
ATOM 754 C C . ASP A 1 100 ? -16.040 -1.337 13.498 1.00 73.69 100 ASP A C 1
ATOM 756 O O . ASP A 1 100 ? -16.985 -2.061 13.189 1.00 73.69 100 ASP A O 1
ATOM 760 N N . VAL A 1 101 ? -16.213 -0.032 13.751 1.00 64.88 101 VAL A N 1
ATOM 761 C CA . VAL A 1 101 ? -17.499 0.679 13.681 1.00 64.88 101 VAL A CA 1
ATOM 762 C C . VAL A 1 101 ? -17.285 2.057 13.049 1.00 64.88 101 VAL A C 1
ATOM 764 O O . VAL A 1 101 ? -17.191 3.068 13.735 1.00 64.88 101 VAL A O 1
ATOM 767 N N . ALA A 1 102 ? -17.190 2.131 11.725 1.00 56.53 102 ALA A N 1
ATOM 768 C CA . ALA A 1 102 ? -17.126 3.418 11.035 1.00 56.53 102 ALA A CA 1
ATOM 769 C C . ALA A 1 102 ? -18.524 4.067 10.995 1.00 56.53 102 ALA A C 1
ATOM 771 O O . ALA A 1 102 ? -19.282 3.857 10.051 1.00 56.53 102 ALA A O 1
ATOM 772 N N . THR A 1 103 ? -18.910 4.833 12.021 1.00 58.84 103 THR A N 1
ATOM 773 C CA . THR A 1 103 ? -20.116 5.672 11.919 1.00 58.84 103 THR A CA 1
ATOM 774 C C . THR A 1 103 ? -19.791 6.961 11.162 1.00 58.84 103 THR A C 1
ATOM 776 O O . THR A 1 103 ? -18.791 7.622 11.441 1.00 58.84 103 THR A O 1
ATOM 779 N N . GLU A 1 104 ? -20.649 7.359 10.216 1.00 56.84 104 GLU A N 1
ATOM 780 C CA . GLU A 1 104 ? -20.524 8.633 9.479 1.00 56.84 104 GLU A CA 1
ATOM 781 C C . GLU A 1 104 ? -20.373 9.848 10.421 1.00 56.84 104 GLU A C 1
ATOM 783 O O . GLU A 1 104 ? -19.673 10.811 10.101 1.00 56.84 104 GLU A O 1
ATOM 788 N N . GLU A 1 105 ? -20.956 9.781 11.626 1.00 55.09 105 GLU A N 1
ATOM 789 C CA . GLU A 1 105 ? -20.823 10.809 12.668 1.00 55.09 105 GLU A CA 1
ATOM 790 C C . GLU A 1 105 ? -19.379 11.037 13.148 1.00 55.09 105 GLU A C 1
ATOM 792 O O . GLU A 1 105 ? -19.043 12.154 13.553 1.00 55.09 105 GLU A O 1
ATOM 797 N N . ALA A 1 106 ? -18.523 10.011 13.115 1.00 57.09 106 ALA A N 1
ATOM 798 C CA . ALA A 1 106 ? -17.135 10.102 13.563 1.00 57.09 106 ALA A CA 1
ATOM 799 C C . ALA A 1 106 ? -16.256 10.899 12.587 1.00 57.09 106 ALA A C 1
ATOM 801 O O . ALA A 1 106 ? -15.365 11.633 13.015 1.00 57.09 106 ALA A O 1
ATOM 802 N N . VAL A 1 107 ? -16.532 10.783 11.284 1.00 57.09 107 VAL A N 1
ATOM 803 C CA . VAL A 1 107 ? -15.746 11.413 10.212 1.00 57.09 107 VAL A CA 1
ATOM 804 C C . VAL A 1 107 ? -16.136 12.882 10.025 1.00 57.09 107 VAL A C 1
ATOM 806 O O . VAL A 1 107 ? -15.268 13.725 9.825 1.00 57.09 107 VAL A O 1
ATOM 809 N N . LEU A 1 108 ? -17.425 13.219 10.142 1.00 59.25 108 LEU A N 1
ATOM 810 C CA . LEU A 1 108 ? -17.931 14.572 9.864 1.00 59.25 108 LEU A CA 1
ATOM 811 C C . LEU A 1 108 ?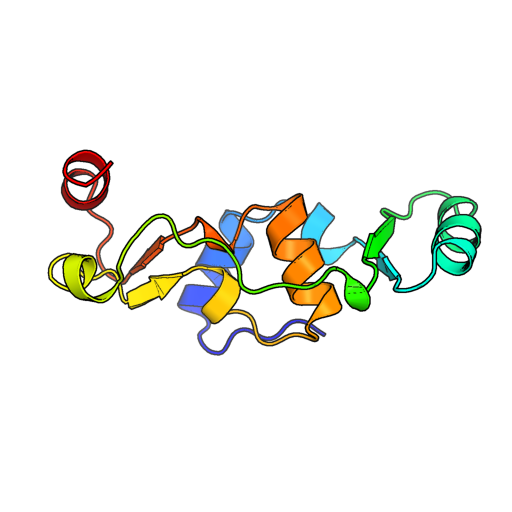 -17.639 15.609 10.964 1.00 59.25 108 LEU A C 1
ATOM 813 O O . LEU A 1 108 ? -17.643 16.802 10.682 1.00 59.25 108 LEU A O 1
ATOM 817 N N . LYS A 1 109 ? -17.396 15.192 12.216 1.00 56.78 109 LYS A N 1
ATOM 818 C CA . LYS A 1 109 ? -17.134 16.118 13.342 1.00 56.78 109 LYS A CA 1
ATOM 819 C C . LYS A 1 109 ? -15.665 16.526 13.513 1.00 56.78 109 LYS A C 1
ATOM 821 O O . LYS A 1 109 ? -15.401 17.394 14.341 1.00 56.78 109 LYS A O 1
ATOM 826 N N . HIS A 1 110 ? -14.736 15.895 12.788 1.00 55.94 110 HIS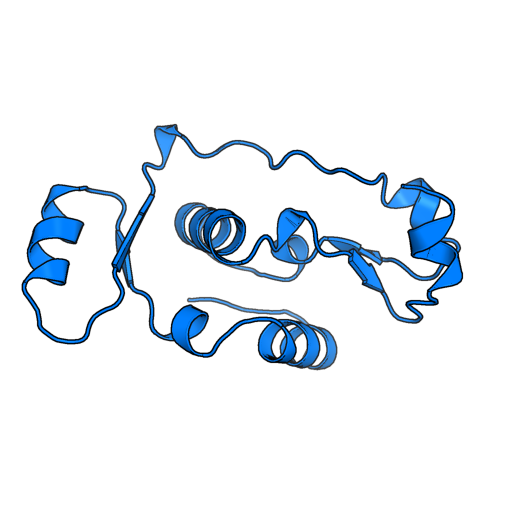 A N 1
ATOM 827 C CA . HIS A 1 110 ? -13.283 16.090 12.952 1.00 55.94 110 HIS A CA 1
ATOM 828 C C . HIS A 1 110 ? -12.545 16.395 11.633 1.00 55.94 110 HIS A C 1
ATOM 830 O O . HIS A 1 110 ? -11.321 16.280 11.598 1.00 55.94 110 HIS A O 1
ATOM 836 N N . GLN A 1 111 ? -13.271 16.767 10.568 1.00 51.69 111 GLN A N 1
ATOM 837 C CA . GLN A 1 111 ? -12.717 17.443 9.379 1.00 51.69 111 GLN A CA 1
ATOM 838 C C . GLN A 1 111 ? -12.548 18.940 9.642 1.00 51.69 111 GLN A C 1
ATOM 840 O O . GLN A 1 111 ? -11.560 19.504 9.121 1.00 51.69 111 GLN A O 1
#

Secondary structure (DSSP, 8-state):
--EES-HHHHHHHHHHS-TTGGGEEEESS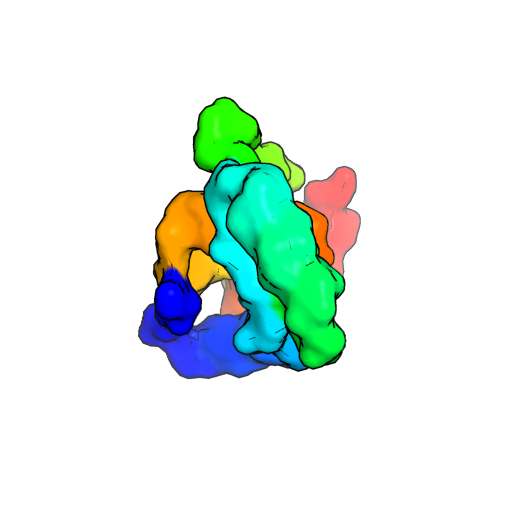HHHHHHHHTSTT-EEEE--GGG------SS-HHHHGGGTEEEEGGGSEE--HHHHHHHHHHH-GGG-EEES---HHHHHT--

pLDDT: mean 83.67, std 10.06, range [51.69, 94.88]

Foldseek 3Di:
DKDFDDPVLVVVLPVQDDPLLVQAAEAQDPVVQVVVVVPPPHHYDYDNPVPQDDDDALDDQVVLVVQFFDDQQLVRIDDPSRSSVVCCVPRVSSHHTDGPHDDPVSVVVRD

Sequence (111 aa):
EIQIADDVDAACIEAVMPGSAFTTYVTENEDDRNILMKAKGCNVMNVDPSTISEPRRAFDLAALSKYGIKAHGDELVNASPVVKEALRRLFGLHKMLVGDVATEEAVLKHQ

Radius of gyration: 15.83 Å; chains: 1; bounding box: 36×29×45 Å

Organism: NCBI:txid215587